Protein AF-A0AAN6EEQ8-F1 (afdb_monomer)

Secondary structure (DSSP, 8-state):
------SS---SS--TTEEEEEEEETT--HHHHHHHHHTTS-EEEEEEEE-SSSEEEEEEEESSHHHHHHHHHTTT-EETTEE-EEEESS----------------------PPP-

Mean predicted aligned error: 11.45 Å

Solvent-accessible surface area (backbone atoms only — not comparable to full-atom values): 7238 Å² total; per-residue (Å²): 133,88,82,85,77,75,88,65,85,75,69,96,58,78,48,57,21,34,32,34,36,35,57,36,49,71,87,60,47,71,67,55,55,48,56,63,49,43,76,45,33,64,68,70,47,75,47,79,45,82,69,56,98,59,27,24,28,32,43,40,28,32,73,40,51,66,23,23,52,49,42,46,75,43,32,81,36,66,62,94,87,37,64,31,42,42,39,59,68,52,82,65,80,89,75,74,79,81,76,80,84,77,75,86,70,79,78,77,89,79,86,82,85,80,90,132

pLDDT: mean 78.5, std 17.12, range [40.22, 93.94]

Radius of gyration: 19.85 Å; Cα contacts (8 Å, |Δi|>4): 174; chains: 1; bounding box: 71×42×27 Å

Structure (mmCIF, N/CA/C/O backbone):
data_AF-A0AAN6EEQ8-F1
#
_entry.id   AF-A0AAN6EEQ8-F1
#
loop_
_atom_site.group_PDB
_atom_site.id
_atom_site.type_symbol
_atom_site.label_atom_id
_atom_site.label_alt_id
_atom_site.label_comp_id
_atom_site.label_asym_id
_atom_site.label_entity_id
_atom_site.label_seq_id
_atom_site.pdbx_PDB_ins_code
_atom_site.Cartn_x
_atom_site.Cartn_y
_atom_site.Cartn_z
_atom_site.occupancy
_atom_site.B_iso_or_equiv
_atom_site.auth_seq_id
_atom_site.auth_comp_id
_atom_site.auth_asym_id
_atom_site.auth_atom_id
_atom_site.pdbx_PDB_model_num
ATOM 1 N N . MET A 1 1 ? 17.043 -19.005 -6.605 1.00 44.25 1 MET A N 1
ATOM 2 C CA . MET A 1 1 ? 15.880 -19.025 -5.696 1.00 44.25 1 MET A CA 1
ATOM 3 C C . MET A 1 1 ? 16.049 -17.831 -4.774 1.00 44.25 1 MET A C 1
ATOM 5 O O . MET A 1 1 ? 17.072 -17.767 -4.105 1.00 44.25 1 MET A O 1
ATOM 9 N N . VAL A 1 2 ? 15.163 -16.837 -4.841 1.00 49.47 2 VAL A N 1
ATOM 10 C CA . VAL A 1 2 ? 15.201 -15.686 -3.924 1.00 49.47 2 VAL A CA 1
ATOM 11 C C . VAL A 1 2 ? 14.589 -16.142 -2.602 1.00 49.47 2 VAL A C 1
ATOM 13 O O . VAL A 1 2 ? 13.410 -16.481 -2.550 1.00 49.47 2 VAL A O 1
ATOM 16 N N . THR A 1 3 ? 15.404 -16.230 -1.552 1.00 54.53 3 THR A N 1
ATOM 17 C CA . THR A 1 3 ? 14.926 -16.522 -0.197 1.00 54.53 3 THR A CA 1
ATOM 18 C C . THR A 1 3 ? 14.407 -15.228 0.406 1.00 54.53 3 THR A C 1
ATOM 20 O O . THR A 1 3 ? 15.186 -14.329 0.723 1.00 54.53 3 THR A O 1
ATOM 23 N N . ILE A 1 4 ? 13.093 -15.127 0.554 1.00 74.06 4 ILE A N 1
ATOM 24 C CA . ILE A 1 4 ? 12.449 -13.939 1.104 1.00 74.06 4 ILE A CA 1
ATOM 25 C C . ILE A 1 4 ? 12.542 -14.002 2.624 1.00 74.06 4 ILE A C 1
ATOM 27 O O . ILE A 1 4 ? 12.014 -14.926 3.240 1.00 74.06 4 ILE A O 1
ATOM 31 N N . ASN A 1 5 ? 13.238 -13.035 3.216 1.00 79.19 5 ASN A N 1
ATOM 32 C CA . ASN A 1 5 ? 13.430 -12.939 4.660 1.00 79.19 5 ASN A CA 1
ATOM 33 C C . ASN A 1 5 ? 12.844 -11.614 5.145 1.00 79.19 5 ASN A C 1
ATOM 35 O O . ASN A 1 5 ? 13.512 -10.581 5.094 1.00 79.19 5 ASN A O 1
ATOM 39 N N . TRP A 1 6 ? 11.594 -11.649 5.599 1.00 83.50 6 TRP A N 1
ATOM 40 C CA . TRP A 1 6 ? 10.964 -10.509 6.260 1.00 83.50 6 TRP A CA 1
ATOM 41 C C . TRP A 1 6 ? 11.573 -10.326 7.651 1.00 83.50 6 TRP A C 1
ATOM 43 O O . TRP A 1 6 ? 11.710 -11.295 8.399 1.00 83.50 6 TRP A O 1
ATOM 53 N N . LYS A 1 7 ? 11.964 -9.099 7.999 1.00 79.94 7 LYS A N 1
ATOM 54 C CA . LYS A 1 7 ? 12.450 -8.761 9.345 1.00 79.94 7 LYS A CA 1
ATOM 55 C C . LYS A 1 7 ? 11.293 -8.643 10.330 1.00 79.94 7 LYS A C 1
ATOM 57 O O . LYS A 1 7 ? 11.488 -8.842 11.527 1.00 79.94 7 LYS A O 1
ATOM 62 N N . THR A 1 8 ? 10.105 -8.316 9.835 1.00 79.06 8 THR A N 1
ATOM 63 C CA . THR A 1 8 ? 8.874 -8.251 10.612 1.00 79.06 8 THR A CA 1
ATOM 64 C C . THR A 1 8 ? 8.453 -9.640 11.058 1.00 79.06 8 THR A C 1
ATOM 66 O O . THR A 1 8 ? 8.444 -10.596 10.282 1.00 79.06 8 THR A O 1
ATOM 69 N N . GLN A 1 9 ? 8.041 -9.735 12.320 1.00 79.69 9 GLN A N 1
ATOM 70 C CA . GLN A 1 9 ? 7.456 -10.950 12.858 1.00 79.69 9 GLN A CA 1
ATOM 71 C C . GLN A 1 9 ? 6.123 -11.232 12.158 1.00 79.69 9 GLN A C 1
ATOM 73 O O . GLN A 1 9 ? 5.144 -10.502 12.339 1.00 79.69 9 GLN A O 1
ATOM 78 N N . LEU A 1 10 ? 6.099 -12.292 11.351 1.00 80.56 10 LEU A N 1
ATOM 79 C CA . LEU A 1 10 ? 4.880 -12.734 10.693 1.00 80.56 10 LEU A CA 1
ATOM 80 C C . LEU A 1 10 ? 3.899 -13.289 11.737 1.00 80.56 10 LEU A C 1
ATOM 82 O O . LEU A 1 10 ? 4.314 -13.988 12.667 1.00 80.56 10 LEU A O 1
ATOM 86 N N . PRO A 1 11 ? 2.601 -12.995 11.598 1.00 77.44 11 PRO A N 1
ATOM 87 C CA . PRO A 1 11 ? 1.583 -13.516 12.493 1.00 77.44 11 PRO A CA 1
ATOM 88 C C . PRO A 1 11 ? 1.433 -15.028 12.284 1.00 77.44 11 PRO A C 1
ATOM 90 O O . PRO A 1 11 ? 1.528 -15.526 11.164 1.00 77.44 11 PRO A O 1
ATOM 93 N N . ALA A 1 12 ? 1.178 -15.763 13.369 1.00 76.06 12 ALA A N 1
ATOM 94 C CA . ALA A 1 12 ? 0.906 -17.204 13.308 1.00 76.06 12 ALA A CA 1
ATOM 95 C C . ALA A 1 12 ? -0.478 -17.530 12.708 1.00 76.06 12 ALA A C 1
ATOM 97 O O . ALA A 1 12 ? -0.735 -18.669 12.325 1.00 76.06 12 ALA A O 1
ATOM 98 N N . HIS A 1 13 ? -1.364 -16.534 12.644 1.00 75.94 13 HIS A N 1
ATOM 99 C CA . HIS A 1 13 ? -2.731 -16.626 12.136 1.00 75.94 13 HIS A CA 1
ATOM 100 C C . HIS A 1 13 ? -2.906 -15.676 10.940 1.00 75.94 13 HIS A C 1
ATOM 102 O O . HIS A 1 13 ? -2.122 -14.733 10.792 1.00 75.94 13 HIS A O 1
ATOM 108 N N . PRO A 1 14 ? -3.909 -15.897 10.069 1.00 79.50 14 PRO A N 1
ATOM 109 C CA . PRO A 1 14 ? -4.218 -14.946 9.009 1.00 79.50 14 PRO A CA 1
ATOM 110 C C . PRO A 1 14 ? -4.621 -13.591 9.603 1.00 79.50 14 PRO A C 1
ATOM 112 O O . PRO A 1 14 ? -5.665 -13.458 10.236 1.00 79.50 14 PRO A O 1
ATOM 115 N N . ASP A 1 15 ? -3.804 -12.572 9.360 1.00 85.94 15 ASP A N 1
ATOM 116 C CA . ASP A 1 15 ? -4.110 -11.197 9.736 1.00 85.94 15 ASP A CA 1
ATOM 117 C C . ASP A 1 15 ? -4.268 -10.350 8.464 1.00 85.94 15 ASP A C 1
ATOM 119 O O . ASP A 1 15 ? -3.304 -10.211 7.703 1.00 85.94 15 ASP A O 1
ATOM 123 N N . PRO A 1 16 ? -5.431 -9.707 8.250 1.00 86.31 16 PRO A N 1
ATOM 124 C CA . PRO A 1 16 ? -5.661 -8.840 7.091 1.00 86.31 16 PRO A CA 1
ATOM 125 C C . PRO A 1 16 ? -4.813 -7.563 7.128 1.00 86.31 16 PRO A C 1
ATOM 127 O O . PRO A 1 16 ? -4.700 -6.871 6.125 1.00 86.31 16 PRO A O 1
ATOM 130 N N . ARG A 1 17 ? -4.191 -7.256 8.274 1.00 90.69 17 ARG A N 1
ATOM 131 C CA . ARG A 1 17 ? -3.233 -6.154 8.438 1.00 90.69 17 ARG A CA 1
ATOM 132 C C . ARG A 1 17 ? -1.964 -6.334 7.607 1.00 90.69 17 ARG A C 1
ATOM 134 O O . ARG A 1 17 ? -1.289 -5.345 7.346 1.00 90.69 17 ARG A O 1
ATOM 141 N N . TYR A 1 18 ? -1.632 -7.571 7.232 1.00 91.62 18 TYR A N 1
ATOM 142 C CA . TYR A 1 18 ? -0.408 -7.909 6.516 1.00 91.62 18 TYR A CA 1
ATOM 143 C C . TYR A 1 18 ? -0.725 -8.156 5.048 1.00 91.62 18 TYR A C 1
ATOM 145 O O . TYR A 1 18 ? -1.364 -9.149 4.687 1.00 91.62 18 TYR A O 1
ATOM 153 N N . ILE A 1 19 ? -0.224 -7.267 4.201 1.00 91.50 19 ILE A N 1
ATOM 154 C CA . ILE A 1 19 ? -0.396 -7.350 2.757 1.00 91.50 19 ILE A CA 1
ATOM 155 C C . ILE A 1 19 ? 0.968 -7.444 2.083 1.00 91.50 19 ILE A C 1
ATOM 157 O O . ILE A 1 19 ? 1.960 -6.876 2.539 1.00 91.50 19 ILE A O 1
ATOM 161 N N . VAL A 1 20 ? 1.013 -8.161 0.974 1.00 91.38 20 VAL A N 1
ATOM 162 C CA . VAL A 1 20 ? 2.165 -8.242 0.092 1.00 91.38 20 VAL A CA 1
ATOM 163 C C . VAL A 1 20 ? 1.808 -7.521 -1.192 1.00 91.38 20 VAL A C 1
ATOM 165 O O . VAL A 1 20 ? 0.773 -7.778 -1.798 1.00 91.38 20 VAL A O 1
ATOM 168 N N . VAL A 1 21 ? 2.685 -6.622 -1.599 1.00 91.50 21 VAL A N 1
ATOM 169 C CA . VAL A 1 21 ? 2.567 -5.861 -2.831 1.00 91.50 21 VAL A CA 1
ATOM 170 C C . VAL A 1 21 ? 3.677 -6.324 -3.755 1.00 91.50 21 VAL A C 1
ATOM 172 O O . VAL A 1 21 ? 4.854 -6.225 -3.412 1.00 91.50 21 VAL A O 1
ATOM 175 N N . GLU A 1 22 ? 3.313 -6.852 -4.908 1.00 90.94 22 GLU A N 1
ATOM 176 C CA . GLU A 1 22 ? 4.235 -7.320 -5.938 1.00 90.94 22 GLU A CA 1
ATOM 177 C C . GLU A 1 22 ? 4.176 -6.403 -7.163 1.00 90.94 2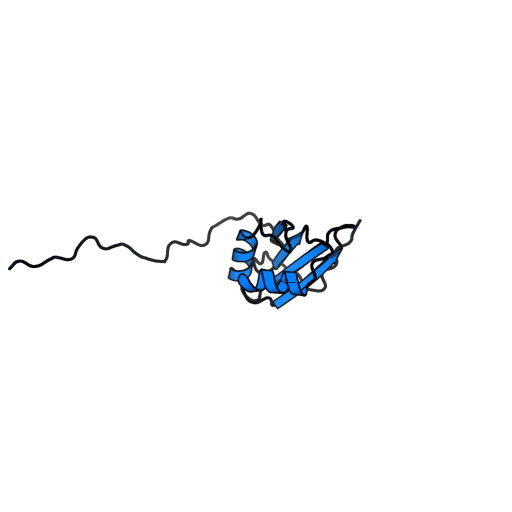2 GLU A C 1
ATOM 179 O O . GLU A 1 22 ? 3.316 -5.522 -7.269 1.00 90.94 22 GLU A O 1
ATOM 184 N N . HIS A 1 23 ? 5.118 -6.601 -8.090 1.00 91.69 23 HIS A N 1
ATOM 185 C CA . HIS A 1 23 ? 5.199 -5.833 -9.342 1.00 91.69 23 HIS A CA 1
ATOM 186 C C . HIS A 1 23 ? 5.517 -4.334 -9.147 1.00 91.69 23 HIS A C 1
ATOM 188 O O . HIS A 1 23 ? 5.206 -3.494 -9.989 1.00 91.69 23 HIS A O 1
ATOM 194 N N . ILE A 1 24 ? 6.192 -3.963 -8.055 1.00 91.38 24 ILE A N 1
ATOM 195 C CA . ILE A 1 24 ? 6.589 -2.569 -7.810 1.00 91.38 24 ILE A CA 1
ATOM 196 C C . ILE A 1 24 ? 7.801 -2.231 -8.679 1.00 91.38 24 ILE A C 1
ATOM 198 O O . ILE A 1 24 ? 8.849 -2.845 -8.538 1.00 91.38 24 ILE A O 1
ATOM 202 N N . HIS A 1 25 ? 7.714 -1.237 -9.558 1.00 91.75 25 HIS A N 1
ATOM 203 C CA . HIS A 1 25 ? 8.846 -0.856 -10.412 1.00 91.75 25 HIS A CA 1
ATOM 204 C C . HIS A 1 25 ? 10.076 -0.399 -9.604 1.00 91.75 25 HIS A C 1
ATOM 206 O O . HIS A 1 25 ? 9.936 0.261 -8.575 1.00 91.75 25 HIS A O 1
ATOM 212 N N . ASN A 1 26 ? 11.294 -0.660 -10.095 1.00 89.62 26 ASN A N 1
ATOM 213 C CA . ASN A 1 26 ? 12.544 -0.277 -9.417 1.00 89.62 26 ASN A CA 1
ATOM 214 C C . ASN A 1 26 ? 12.697 1.234 -9.140 1.00 89.62 26 ASN A C 1
ATOM 216 O O . ASN A 1 26 ? 13.497 1.635 -8.300 1.00 89.62 26 ASN A O 1
ATOM 220 N N . SER A 1 27 ? 11.938 2.066 -9.857 1.00 89.62 27 SER A N 1
ATOM 221 C CA . SER A 1 27 ? 11.932 3.527 -9.718 1.00 89.62 27 SER A CA 1
ATOM 222 C C . SER A 1 27 ? 10.975 4.024 -8.627 1.00 89.62 27 SER A C 1
ATOM 224 O O . SER A 1 27 ? 10.938 5.225 -8.329 1.00 89.62 27 SER A O 1
ATOM 226 N N . ALA A 1 28 ? 10.152 3.134 -8.069 1.00 90.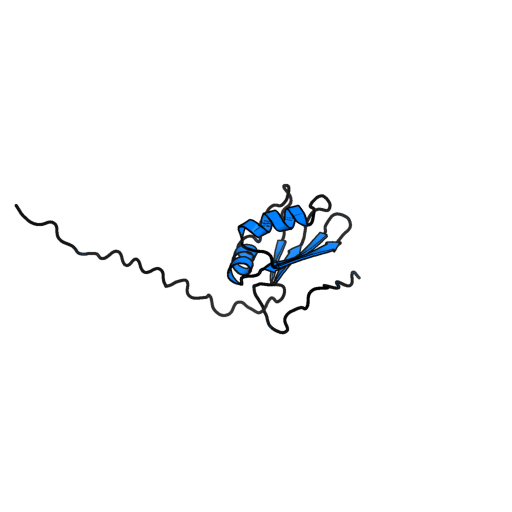00 28 ALA A N 1
ATOM 227 C CA . ALA A 1 28 ? 9.331 3.417 -6.904 1.00 90.00 28 ALA A CA 1
ATOM 228 C C . ALA A 1 28 ? 10.140 3.127 -5.635 1.00 90.00 28 ALA A C 1
ATOM 230 O O . ALA A 1 28 ? 10.679 2.036 -5.449 1.00 90.00 28 ALA A O 1
ATOM 231 N N . SER A 1 29 ? 10.219 4.133 -4.771 1.00 90.38 29 SER A N 1
ATOM 232 C CA . SER A 1 29 ? 10.870 4.030 -3.468 1.00 90.38 29 SER A CA 1
ATOM 233 C C . SER A 1 29 ? 9.872 3.572 -2.412 1.00 90.38 29 SER A C 1
ATOM 235 O O . SER A 1 29 ? 8.670 3.787 -2.550 1.00 90.38 29 SER A O 1
ATOM 237 N N . GLU A 1 30 ? 10.378 3.056 -1.297 1.00 90.75 30 GLU A N 1
ATOM 238 C CA . GLU A 1 30 ? 9.559 2.676 -0.138 1.00 90.75 30 GLU A CA 1
ATOM 239 C C . GLU A 1 30 ? 8.646 3.809 0.338 1.00 90.75 30 GLU A C 1
ATOM 241 O O . GLU A 1 30 ? 7.492 3.577 0.681 1.00 90.75 30 GLU A O 1
ATOM 246 N N . GLN A 1 31 ? 9.132 5.050 0.289 1.00 91.00 31 GLN A N 1
ATOM 247 C CA . GLN A 1 31 ? 8.354 6.223 0.671 1.00 91.00 31 GLN A CA 1
ATOM 248 C C . GLN A 1 31 ? 7.136 6.456 -0.233 1.00 91.00 31 GLN A C 1
ATOM 250 O O . GLN A 1 31 ? 6.080 6.812 0.273 1.00 91.00 31 GLN A O 1
ATOM 255 N N . GLU A 1 32 ? 7.262 6.200 -1.537 1.00 91.31 32 GLU A N 1
ATOM 256 C CA . GLU A 1 32 ? 6.158 6.333 -2.499 1.00 91.31 32 GLU A CA 1
ATOM 257 C C . GLU A 1 32 ? 5.110 5.247 -2.265 1.00 91.31 32 GLU A C 1
ATOM 259 O O . GLU A 1 32 ? 3.914 5.516 -2.253 1.00 91.31 32 GLU A O 1
ATOM 264 N N . VAL A 1 33 ? 5.571 4.013 -2.033 1.00 91.31 33 VAL A N 1
ATOM 265 C CA . VAL A 1 33 ? 4.698 2.886 -1.685 1.00 91.31 33 VAL A CA 1
ATOM 266 C C . VAL A 1 33 ? 3.960 3.196 -0.383 1.00 91.31 33 VAL A C 1
ATOM 268 O O . VAL A 1 33 ? 2.745 3.047 -0.303 1.00 91.31 33 VAL A O 1
ATOM 271 N N . ARG A 1 34 ? 4.670 3.701 0.627 1.00 92.50 34 ARG A N 1
ATOM 272 C CA . ARG A 1 34 ? 4.085 4.102 1.905 1.00 92.50 34 ARG A CA 1
ATOM 273 C C . ARG A 1 34 ? 3.054 5.218 1.745 1.00 92.50 34 ARG A C 1
ATOM 275 O O . ARG A 1 34 ? 1.988 5.113 2.334 1.00 92.50 34 ARG A O 1
ATOM 282 N N . ASP A 1 35 ? 3.352 6.272 0.991 1.00 91.62 35 ASP A N 1
ATOM 283 C CA . ASP A 1 35 ? 2.410 7.375 0.763 1.00 91.62 35 ASP A CA 1
ATOM 284 C C . ASP A 1 35 ? 1.136 6.870 0.071 1.00 91.62 35 ASP A C 1
ATOM 286 O O . ASP A 1 35 ? 0.028 7.102 0.554 1.00 91.62 35 ASP A O 1
ATOM 290 N N . PHE A 1 36 ? 1.303 6.036 -0.960 1.00 91.19 36 PHE A N 1
ATOM 291 C CA . PHE A 1 36 ? 0.198 5.398 -1.669 1.00 91.19 36 PHE A CA 1
ATOM 292 C C . PHE A 1 36 ? -0.699 4.557 -0.744 1.00 91.19 36 PHE A C 1
ATOM 294 O O . PHE A 1 36 ? -1.924 4.666 -0.766 1.00 91.19 36 PHE A O 1
ATOM 301 N N . PHE A 1 37 ? -0.110 3.722 0.110 1.00 91.00 37 PHE A N 1
ATOM 302 C CA . PHE A 1 37 ? -0.893 2.909 1.040 1.00 91.00 37 PHE A CA 1
ATOM 303 C C . PHE A 1 37 ? -1.392 3.695 2.257 1.00 91.00 37 PHE A C 1
ATOM 305 O O . PHE A 1 37 ? -2.365 3.279 2.884 1.00 91.00 37 PHE A O 1
ATOM 312 N N . SER A 1 38 ? -0.819 4.866 2.554 1.00 90.81 38 SER A N 1
ATOM 313 C CA . SER A 1 38 ? -1.294 5.737 3.632 1.00 90.81 38 SER A CA 1
ATOM 314 C C . SER A 1 38 ? -2.706 6.267 3.371 1.00 90.81 38 SER A C 1
ATOM 316 O O . SER A 1 38 ? -3.401 6.615 4.325 1.00 90.81 38 SER A O 1
ATOM 318 N N . PHE A 1 39 ? -3.152 6.290 2.109 1.00 88.81 39 PHE A N 1
ATOM 319 C CA . PHE A 1 39 ? -4.539 6.597 1.748 1.00 88.81 39 PHE A CA 1
ATOM 320 C C . PHE A 1 39 ? -5.532 5.531 2.235 1.00 88.81 39 PHE A C 1
ATOM 322 O O . PHE A 1 39 ? -6.693 5.851 2.475 1.00 88.81 39 PHE A O 1
ATOM 329 N N . CYS A 1 40 ? -5.087 4.281 2.405 1.00 88.69 40 CYS A N 1
ATOM 330 C CA . CYS A 1 40 ? -5.907 3.203 2.968 1.00 88.69 40 CYS A CA 1
ATOM 331 C C . CYS A 1 40 ? -5.965 3.272 4.499 1.00 88.69 40 CYS A C 1
ATOM 333 O O . CYS A 1 40 ? -6.951 2.855 5.102 1.00 88.69 40 CYS A O 1
ATOM 335 N N . GLY A 1 41 ? -4.904 3.781 5.130 1.00 90.31 41 GLY A N 1
ATOM 336 C CA . GLY A 1 41 ? -4.813 3.979 6.572 1.00 90.31 41 GLY A CA 1
ATOM 337 C C . GLY A 1 41 ? -3.371 4.027 7.074 1.00 90.31 41 GLY A C 1
ATOM 338 O O . GLY A 1 41 ? -2.420 4.003 6.297 1.00 90.31 41 GLY A O 1
ATOM 339 N N . SER A 1 42 ? -3.198 4.088 8.395 1.00 93.31 42 SER A N 1
ATOM 340 C CA . SER A 1 42 ? -1.872 4.180 9.012 1.00 93.31 42 SER A CA 1
ATOM 341 C C . SER A 1 42 ? -1.059 2.895 8.846 1.00 93.31 42 SER A C 1
ATOM 343 O O . SER A 1 42 ? -1.513 1.797 9.185 1.00 93.31 42 SER A O 1
ATOM 345 N N . ILE A 1 43 ? 0.170 3.047 8.354 1.00 93.94 43 ILE A N 1
ATOM 346 C CA . ILE A 1 43 ? 1.119 1.953 8.138 1.00 93.94 43 ILE A CA 1
ATOM 347 C C . ILE A 1 43 ? 2.010 1.820 9.372 1.00 93.94 43 ILE A C 1
ATOM 349 O O . ILE A 1 43 ? 2.693 2.767 9.757 1.00 93.94 43 ILE A O 1
ATOM 353 N N . GLN A 1 44 ? 2.032 0.625 9.956 1.00 92.88 44 GLN A N 1
ATOM 354 C CA . GLN A 1 44 ? 2.897 0.270 11.076 1.00 92.88 44 GLN A CA 1
ATOM 355 C C . GLN A 1 44 ? 4.335 0.033 10.611 1.00 92.88 44 GLN A C 1
ATOM 357 O O . GLN A 1 44 ? 5.288 0.487 11.242 1.00 92.88 44 GLN A O 1
ATOM 362 N N . SER A 1 45 ? 4.510 -0.727 9.530 1.00 91.00 45 SER A N 1
ATOM 363 C CA . SER A 1 45 ? 5.824 -1.072 8.987 1.00 91.00 45 SER A CA 1
ATOM 364 C C . SER A 1 45 ? 5.722 -1.431 7.514 1.00 91.00 45 SER A C 1
ATOM 366 O O . SER A 1 45 ? 4.715 -1.968 7.056 1.00 91.00 45 SER A O 1
ATOM 368 N N . ILE A 1 46 ? 6.777 -1.122 6.772 1.00 92.38 46 ILE A N 1
ATOM 369 C CA . ILE A 1 46 ? 6.924 -1.479 5.368 1.00 92.38 46 ILE A CA 1
ATOM 370 C C . ILE A 1 46 ? 8.310 -2.084 5.174 1.00 92.38 46 ILE A C 1
ATOM 372 O O . ILE A 1 46 ? 9.288 -1.600 5.738 1.00 92.38 46 ILE A O 1
ATOM 376 N N . GLU A 1 47 ? 8.382 -3.160 4.402 1.00 91.62 47 GLU A N 1
ATOM 377 C CA . GLU A 1 47 ? 9.636 -3.810 4.050 1.00 91.62 47 GLU A CA 1
ATOM 378 C C . GLU A 1 47 ? 9.684 -4.097 2.559 1.00 91.62 47 GLU A C 1
ATOM 380 O O . GLU A 1 47 ? 8.995 -4.992 2.069 1.00 91.62 47 GLU A O 1
ATOM 385 N N . MET A 1 48 ? 10.536 -3.373 1.834 1.00 91.06 48 MET A N 1
ATOM 386 C CA . MET A 1 48 ? 10.810 -3.668 0.430 1.00 91.06 48 MET A CA 1
ATOM 387 C C . MET A 1 48 ? 11.923 -4.706 0.264 1.00 91.06 48 MET A C 1
ATOM 389 O O . MET A 1 48 ? 12.965 -4.667 0.920 1.00 91.06 48 MET A O 1
ATOM 393 N N . GLN A 1 49 ? 11.708 -5.627 -0.667 1.00 89.81 49 GLN A N 1
ATOM 394 C CA . GLN A 1 49 ? 12.668 -6.630 -1.109 1.00 89.81 49 GLN A CA 1
ATOM 395 C C . GLN A 1 49 ? 12.710 -6.634 -2.646 1.00 89.81 49 GLN A C 1
ATOM 397 O O . GLN A 1 49 ? 11.672 -6.469 -3.292 1.00 89.81 49 GLN A O 1
ATOM 402 N N . PRO A 1 50 ? 13.880 -6.851 -3.263 1.00 88.75 50 PRO A N 1
ATOM 403 C CA . PRO A 1 50 ? 13.959 -7.046 -4.703 1.00 88.75 50 PRO A CA 1
ATOM 404 C C . PRO A 1 50 ? 13.248 -8.345 -5.097 1.00 88.75 50 PRO A C 1
ATOM 406 O O . PRO A 1 50 ? 13.479 -9.393 -4.490 1.00 88.75 50 PRO A O 1
ATOM 409 N N . GLN A 1 51 ? 12.377 -8.268 -6.102 1.00 86.88 51 GLN A N 1
ATOM 410 C CA . GLN A 1 51 ? 11.674 -9.432 -6.642 1.00 86.88 51 GLN A CA 1
ATOM 411 C C . GLN A 1 51 ? 12.418 -9.963 -7.874 1.00 86.88 51 GLN A C 1
ATOM 413 O O . GLN A 1 51 ? 12.793 -11.132 -7.915 1.00 86.88 51 GLN A O 1
ATOM 418 N N . ASP A 1 52 ? 12.701 -9.068 -8.824 1.00 86.19 52 ASP A N 1
ATOM 419 C CA . ASP A 1 52 ? 13.316 -9.329 -10.125 1.00 86.19 52 ASP A CA 1
ATOM 420 C C . ASP A 1 52 ? 14.302 -8.200 -10.498 1.00 86.19 52 ASP A C 1
ATOM 422 O O . ASP A 1 52 ? 14.631 -7.339 -9.684 1.00 86.19 52 ASP A O 1
ATOM 426 N N . LYS A 1 53 ? 14.803 -8.181 -11.743 1.00 84.81 53 LYS A N 1
ATOM 427 C CA . LYS A 1 53 ? 15.727 -7.129 -12.222 1.00 84.81 53 LYS A CA 1
ATOM 428 C C . LYS A 1 53 ? 15.076 -5.746 -12.331 1.00 84.81 53 LYS A C 1
ATOM 430 O O . LYS A 1 53 ? 15.759 -4.736 -12.184 1.00 84.81 53 LYS A O 1
ATOM 435 N N . GLU A 1 54 ? 13.782 -5.715 -12.627 1.00 89.19 54 GLU A N 1
ATOM 436 C CA . GLU A 1 54 ? 13.022 -4.489 -12.908 1.00 89.19 54 GLU A CA 1
ATOM 437 C C . GLU A 1 54 ? 11.954 -4.209 -11.844 1.00 89.19 54 GLU A C 1
ATOM 439 O O . GLU A 1 54 ? 11.494 -3.072 -11.715 1.00 89.19 54 GLU A O 1
ATOM 444 N N . TYR A 1 55 ? 11.607 -5.225 -11.048 1.00 91.44 55 TYR A N 1
ATOM 445 C CA . TYR A 1 55 ? 10.518 -5.173 -10.083 1.00 91.44 55 TYR A CA 1
ATOM 446 C C . TYR A 1 55 ? 10.964 -5.551 -8.671 1.00 91.44 55 TYR A C 1
ATOM 448 O O . TYR A 1 55 ? 11.857 -6.366 -8.447 1.00 91.44 55 TYR A O 1
ATOM 456 N N . ASN A 1 56 ? 10.273 -4.967 -7.709 1.00 92.00 56 ASN A N 1
ATOM 457 C CA . ASN A 1 56 ? 10.404 -5.151 -6.282 1.00 92.00 56 ASN A CA 1
ATOM 458 C C . ASN A 1 56 ? 9.072 -5.657 -5.723 1.00 92.00 56 ASN A C 1
ATOM 460 O O . ASN A 1 56 ? 8.008 -5.493 -6.324 1.00 92.00 56 ASN A O 1
ATOM 464 N N . ARG A 1 57 ? 9.145 -6.223 -4.526 1.00 92.19 57 ARG A N 1
ATOM 465 C CA . ARG A 1 57 ? 7.995 -6.570 -3.699 1.00 92.19 57 ARG A CA 1
ATOM 466 C C . ARG A 1 57 ? 8.095 -5.852 -2.363 1.00 92.19 57 ARG A C 1
ATOM 468 O O . ARG A 1 57 ? 9.195 -5.575 -1.891 1.00 92.19 57 ARG A O 1
ATOM 475 N N . ALA A 1 58 ? 6.967 -5.586 -1.731 1.00 92.62 58 ALA A N 1
ATOM 476 C CA . ALA A 1 58 ? 6.906 -4.980 -0.413 1.00 92.62 58 ALA A CA 1
ATOM 477 C C . ALA A 1 58 ? 5.962 -5.766 0.495 1.00 92.62 58 ALA A C 1
ATOM 479 O O . ALA A 1 58 ? 4.873 -6.145 0.075 1.00 92.62 58 ALA A O 1
ATOM 480 N N . LEU A 1 59 ? 6.363 -5.989 1.742 1.00 92.69 59 LEU A N 1
ATOM 481 C CA . LEU A 1 59 ? 5.454 -6.366 2.817 1.00 92.69 59 LEU A CA 1
ATOM 482 C C . LEU A 1 59 ? 4.999 -5.076 3.497 1.00 92.69 59 LEU A C 1
ATOM 484 O O . LEU A 1 59 ? 5.829 -4.341 4.026 1.00 92.69 59 LEU A O 1
ATOM 488 N N . VAL A 1 60 ? 3.701 -4.794 3.471 1.00 92.75 60 VAL A N 1
ATOM 489 C CA . VAL A 1 60 ? 3.114 -3.639 4.158 1.00 92.75 60 VAL A CA 1
ATOM 490 C C . VAL A 1 60 ? 2.261 -4.155 5.306 1.00 92.75 60 VAL A C 1
ATOM 492 O O . VAL A 1 60 ? 1.408 -5.026 5.131 1.00 92.75 60 VAL A O 1
ATOM 495 N N . VAL A 1 61 ? 2.511 -3.615 6.493 1.00 92.62 61 VAL A N 1
ATOM 496 C CA . VAL A 1 61 ? 1.790 -3.940 7.719 1.00 92.62 61 VAL A CA 1
ATOM 497 C C . VAL A 1 61 ? 1.067 -2.696 8.188 1.00 92.62 61 VAL A C 1
ATOM 499 O O . VAL A 1 61 ? 1.695 -1.679 8.486 1.00 92.62 61 VAL A O 1
ATOM 502 N N . PHE A 1 62 ? -0.254 -2.771 8.259 1.00 93.62 62 PHE A N 1
ATOM 503 C CA . PHE A 1 62 ? -1.089 -1.682 8.747 1.00 93.62 62 PHE A CA 1
ATOM 504 C C . PHE A 1 62 ? -1.276 -1.741 10.260 1.00 93.62 62 PHE A C 1
ATOM 506 O O . PHE A 1 62 ? -1.262 -2.810 10.872 1.00 93.62 62 PHE A O 1
ATOM 513 N N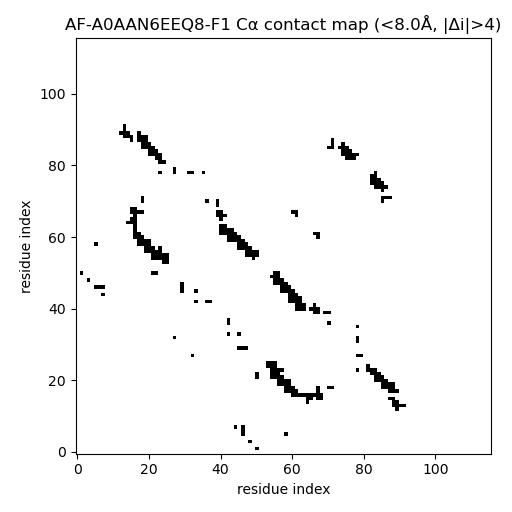 . GLU A 1 63 ? -1.509 -0.579 10.869 1.00 92.81 63 GLU A N 1
ATOM 514 C CA . GLU A 1 63 ? -1.922 -0.514 12.273 1.00 92.81 63 GLU A CA 1
ATOM 515 C C . GLU A 1 63 ? -3.333 -1.086 12.468 1.00 92.81 63 GLU A C 1
ATOM 517 O O . GLU A 1 63 ? -3.607 -1.727 13.482 1.00 92.81 63 GLU A O 1
ATOM 522 N N . GLN A 1 64 ? -4.207 -0.896 11.475 1.00 92.00 64 GLN A N 1
ATOM 523 C CA . GLN A 1 64 ? -5.616 -1.288 11.510 1.00 92.00 64 GLN A CA 1
ATOM 524 C C . GLN A 1 64 ? -5.930 -2.365 10.468 1.00 92.00 64 GLN A C 1
ATOM 526 O O . GLN A 1 64 ? -5.424 -2.333 9.346 1.00 92.00 64 GLN A O 1
ATOM 531 N N . GLU A 1 65 ? -6.802 -3.308 10.824 1.00 88.75 65 GLU A N 1
ATOM 532 C CA . GLU A 1 65 ? -7.256 -4.369 9.916 1.00 88.75 65 GLU A CA 1
ATOM 533 C C . GLU A 1 65 ? -8.054 -3.837 8.721 1.00 88.75 65 GLU A C 1
ATOM 535 O O . GLU A 1 65 ? -7.911 -4.352 7.612 1.00 88.75 65 GLU A O 1
ATOM 540 N N . ASP A 1 66 ? -8.842 -2.780 8.921 1.00 89.31 66 ASP A N 1
ATOM 541 C CA . ASP A 1 66 ? -9.662 -2.165 7.875 1.00 89.31 66 ASP A CA 1
ATOM 542 C C . ASP A 1 66 ? -8.814 -1.547 6.760 1.00 89.31 66 ASP A C 1
ATOM 544 O O . ASP A 1 66 ? -9.175 -1.627 5.583 1.00 89.31 66 ASP A O 1
ATOM 548 N N . ALA A 1 67 ? -7.647 -1.000 7.110 1.00 91.38 67 ALA A N 1
ATOM 549 C CA . ALA A 1 67 ? -6.712 -0.440 6.142 1.00 91.38 67 ALA A CA 1
ATOM 550 C C . ALA A 1 67 ? -6.145 -1.528 5.218 1.00 91.38 67 ALA A C 1
ATOM 552 O O . ALA A 1 67 ? -6.093 -1.340 4.005 1.00 91.38 67 ALA A O 1
ATOM 553 N N . GLY A 1 68 ? -5.808 -2.698 5.770 1.00 90.56 68 GLY A N 1
ATOM 554 C CA . GLY A 1 68 ? -5.351 -3.842 4.985 1.00 90.56 68 GLY A CA 1
ATOM 555 C C . GLY A 1 68 ? -6.434 -4.397 4.058 1.00 90.56 68 GLY A C 1
ATOM 556 O O . GLY A 1 68 ? -6.179 -4.601 2.873 1.00 90.56 68 GLY A O 1
ATOM 557 N N . LYS A 1 69 ? -7.675 -4.539 4.547 1.00 87.94 69 LYS A N 1
ATOM 558 C CA . LYS A 1 69 ? -8.829 -4.933 3.711 1.00 87.94 69 LYS A CA 1
ATOM 559 C C . LYS A 1 69 ? -9.051 -3.943 2.564 1.00 87.94 69 LYS A C 1
ATOM 561 O O . LYS A 1 69 ? -9.223 -4.358 1.424 1.00 87.94 69 LYS A O 1
ATOM 566 N N . THR A 1 70 ? -8.997 -2.643 2.855 1.00 89.25 70 THR A N 1
ATOM 567 C CA . THR A 1 70 ? -9.137 -1.582 1.846 1.00 89.25 70 THR A CA 1
ATOM 568 C C . THR A 1 70 ? -8.005 -1.634 0.823 1.00 89.25 70 THR A C 1
ATOM 570 O O . THR A 1 70 ? -8.256 -1.538 -0.373 1.00 89.25 70 THR A O 1
ATOM 573 N N . ALA A 1 71 ? -6.769 -1.863 1.266 1.00 90.69 71 ALA A N 1
ATOM 574 C CA . ALA A 1 71 ? -5.622 -1.999 0.378 1.00 90.69 71 ALA A CA 1
ATOM 575 C C . ALA A 1 71 ? -5.723 -3.232 -0.538 1.00 90.69 71 ALA A C 1
ATOM 577 O O . ALA A 1 71 ? -5.342 -3.146 -1.701 1.00 90.69 71 ALA A O 1
ATOM 578 N N . LEU A 1 72 ? -6.294 -4.349 -0.066 1.00 88.50 72 LEU A N 1
ATOM 579 C CA . LEU A 1 72 ? -6.614 -5.502 -0.922 1.00 88.50 72 LEU A CA 1
ATOM 580 C C . LEU A 1 72 ? -7.637 -5.154 -2.012 1.00 88.50 72 LEU A C 1
ATOM 582 O O . LEU A 1 72 ? -7.531 -5.657 -3.128 1.00 88.50 72 LEU A O 1
ATOM 586 N N . LEU A 1 73 ? -8.619 -4.295 -1.710 1.00 86.94 73 LEU A N 1
ATOM 587 C CA . LEU A 1 73 ? -9.586 -3.817 -2.708 1.00 86.94 73 LEU A CA 1
ATOM 588 C C . LEU A 1 73 ? -8.923 -2.943 -3.784 1.00 86.94 73 LEU A C 1
ATOM 590 O O . LEU A 1 73 ? -9.470 -2.806 -4.875 1.00 86.94 73 LEU A O 1
ATOM 594 N N . LEU A 1 74 ? -7.738 -2.391 -3.507 1.00 82.44 74 LEU A N 1
ATOM 595 C CA . LEU A 1 74 ? -6.905 -1.666 -4.468 1.00 82.44 74 LEU A CA 1
ATOM 596 C C . LEU A 1 74 ? -5.971 -2.594 -5.268 1.00 82.44 74 LEU A C 1
ATOM 598 O O . LEU A 1 74 ? -4.912 -2.154 -5.707 1.00 82.44 74 LEU A O 1
ATOM 602 N N . GLY A 1 75 ? -6.344 -3.863 -5.470 1.00 69.62 75 GLY A N 1
ATOM 603 C CA . GLY A 1 75 ? -5.539 -4.872 -6.172 1.00 69.62 75 GLY A CA 1
ATOM 604 C C . GLY A 1 75 ? -5.008 -4.462 -7.554 1.00 69.62 75 GLY A C 1
ATOM 605 O O . GLY A 1 75 ? -3.968 -4.977 -7.948 1.00 69.62 75 GLY A O 1
ATOM 606 N N . ASP A 1 76 ? -5.656 -3.504 -8.230 1.00 71.12 76 ASP A N 1
ATOM 607 C CA . ASP A 1 76 ? -5.264 -2.925 -9.530 1.00 71.12 76 ASP A CA 1
ATOM 608 C C . ASP A 1 76 ? -4.782 -1.461 -9.416 1.00 71.12 76 ASP A C 1
ATOM 610 O O . ASP A 1 76 ? -5.001 -0.611 -10.289 1.00 71.12 76 ASP A O 1
ATOM 614 N N . ALA A 1 77 ? -4.159 -1.124 -8.291 1.00 83.94 77 ALA A N 1
ATOM 615 C CA . ALA A 1 77 ? -3.555 0.177 -8.062 1.00 83.94 77 ALA A CA 1
ATOM 616 C C . ALA A 1 77 ? -2.380 0.462 -9.011 1.00 83.94 77 ALA A C 1
ATOM 618 O O . ALA A 1 77 ? -1.668 -0.438 -9.455 1.00 83.94 77 ALA A O 1
ATOM 619 N N . HIS A 1 78 ? -2.127 1.750 -9.266 1.00 84.56 78 HIS A N 1
ATOM 620 C CA . HIS A 1 78 ? -0.994 2.200 -10.073 1.00 84.56 78 HIS A CA 1
ATOM 621 C C . HIS A 1 78 ? -0.043 3.066 -9.249 1.00 84.56 78 HIS A C 1
ATOM 623 O O . HIS A 1 78 ? -0.405 4.166 -8.831 1.00 84.56 78 HIS A O 1
ATOM 629 N N . ILE A 1 79 ? 1.204 2.617 -9.092 1.00 86.88 79 ILE A N 1
ATOM 630 C CA . ILE A 1 79 ? 2.288 3.427 -8.525 1.00 86.88 79 ILE A CA 1
ATOM 631 C C . ILE A 1 79 ? 3.167 3.905 -9.680 1.00 86.88 79 ILE A C 1
ATOM 633 O O . ILE A 1 79 ? 3.722 3.098 -10.422 1.00 86.88 79 ILE A O 1
ATOM 637 N N . LYS A 1 80 ? 3.285 5.228 -9.858 1.00 80.38 80 LYS A N 1
ATOM 638 C CA . LYS A 1 80 ? 4.057 5.851 -10.953 1.00 80.38 80 LYS A CA 1
ATOM 639 C C . LYS A 1 80 ? 3.750 5.261 -12.339 1.00 80.38 80 LYS A C 1
ATOM 641 O O . LYS A 1 80 ? 4.659 5.012 -13.127 1.00 80.38 80 LYS A O 1
ATOM 646 N N . ASN A 1 81 ? 2.464 5.060 -12.638 1.00 83.88 81 ASN A N 1
ATOM 647 C CA . ASN A 1 81 ? 1.990 4.532 -13.924 1.00 83.88 81 ASN A CA 1
ATOM 648 C C . ASN A 1 81 ? 2.339 3.047 -14.180 1.00 83.88 81 ASN A C 1
ATOM 650 O O . ASN A 1 81 ? 2.283 2.594 -15.323 1.00 83.88 81 ASN A O 1
ATOM 654 N N . VAL A 1 82 ? 2.686 2.293 -13.131 1.00 88.12 82 VAL A N 1
ATOM 655 C CA . VAL A 1 82 ? 2.898 0.839 -13.173 1.00 88.12 82 VAL A CA 1
ATOM 656 C C . VAL A 1 82 ? 1.861 0.161 -12.290 1.00 88.12 82 VAL A C 1
ATOM 658 O O . VAL A 1 82 ? 1.661 0.578 -11.149 1.00 88.12 82 VAL A O 1
ATOM 661 N N . SER A 1 83 ? 1.193 -0.856 -12.829 1.00 89.56 83 SER A N 1
ATOM 662 C CA . SER A 1 83 ? 0.206 -1.646 -12.094 1.00 89.56 83 SER A CA 1
ATOM 663 C C . SER A 1 83 ? 0.918 -2.506 -11.059 1.00 89.56 83 SER A C 1
ATOM 665 O O . SER A 1 83 ? 1.839 -3.251 -11.393 1.00 89.56 83 SER A O 1
ATOM 667 N N . ILE A 1 84 ? 0.503 -2.373 -9.807 1.00 92.06 84 ILE A N 1
ATOM 668 C CA . ILE A 1 84 ? 0.974 -3.218 -8.714 1.00 92.06 84 ILE A CA 1
ATOM 669 C C . ILE A 1 84 ? -0.048 -4.313 -8.445 1.00 92.06 84 ILE A C 1
ATOM 671 O O . ILE A 1 84 ? -1.221 -4.155 -8.763 1.00 92.06 84 ILE A O 1
ATOM 675 N N . VAL A 1 85 ? 0.399 -5.407 -7.836 1.00 91.00 85 VAL A N 1
ATOM 676 C CA . VAL A 1 85 ? -0.476 -6.516 -7.447 1.00 91.00 85 VAL A CA 1
ATOM 677 C C . VAL A 1 85 ? -0.503 -6.597 -5.931 1.00 91.00 85 VAL A C 1
ATOM 679 O O . VAL A 1 85 ? 0.535 -6.810 -5.308 1.00 91.00 85 VAL A O 1
ATOM 682 N N . VAL A 1 86 ? -1.679 -6.427 -5.327 1.00 91.81 86 VAL A N 1
ATOM 683 C CA . VAL A 1 86 ? -1.845 -6.495 -3.866 1.00 91.81 86 VAL A CA 1
ATOM 684 C C . VAL A 1 86 ? -2.472 -7.824 -3.469 1.00 91.81 86 VAL A C 1
ATOM 686 O O . VAL A 1 86 ? -3.504 -8.223 -4.002 1.00 91.81 86 VAL A O 1
ATOM 689 N N . MET A 1 87 ? -1.860 -8.510 -2.507 1.00 89.31 87 MET A N 1
ATOM 690 C CA . MET A 1 87 ? -2.306 -9.811 -2.015 1.00 89.31 87 MET A CA 1
ATOM 691 C C . MET A 1 87 ? -2.234 -9.885 -0.486 1.00 89.31 87 MET A C 1
ATOM 693 O O . MET A 1 87 ? -1.367 -9.258 0.122 1.00 89.31 87 MET A O 1
ATOM 697 N N . PRO A 1 88 ? -3.098 -10.673 0.171 1.00 89.44 88 PRO A N 1
ATOM 698 C CA . PRO A 1 88 ? -2.936 -10.968 1.589 1.00 89.44 88 PRO A CA 1
ATOM 699 C C . PRO A 1 88 ? -1.685 -11.821 1.819 1.00 89.44 88 PRO A C 1
ATOM 701 O O . PRO A 1 88 ? -1.407 -12.742 1.050 1.00 89.44 88 PRO A O 1
ATOM 704 N N . LEU A 1 89 ? -0.965 -11.573 2.919 1.00 86.31 89 LEU A N 1
ATOM 705 C CA . LEU A 1 89 ? 0.168 -12.418 3.321 1.00 86.31 89 LEU A CA 1
ATOM 706 C C . LEU A 1 89 ? -0.257 -13.885 3.507 1.00 86.31 89 LEU A C 1
ATOM 708 O O . LEU A 1 89 ? 0.448 -14.800 3.088 1.00 86.31 89 LEU A O 1
ATOM 712 N N . HIS A 1 90 ? -1.418 -14.097 4.126 1.00 75.00 90 HIS A N 1
ATOM 713 C CA . HIS A 1 90 ? -2.021 -15.410 4.311 1.00 75.00 90 HIS A CA 1
ATOM 714 C C . HIS A 1 90 ? -3.358 -15.445 3.575 1.00 75.00 90 HIS A C 1
ATOM 716 O O . HIS A 1 90 ? -4.371 -14.965 4.080 1.00 75.00 90 HIS A O 1
ATOM 722 N N . ALA A 1 91 ? -3.365 -16.029 2.379 1.00 58.56 91 ALA A N 1
ATOM 723 C CA . ALA A 1 91 ? -4.590 -16.342 1.658 1.00 58.56 91 ALA A CA 1
ATOM 724 C C . ALA A 1 91 ? -5.283 -17.544 2.326 1.00 58.56 91 ALA A C 1
ATOM 726 O O . ALA A 1 91 ? -5.188 -18.673 1.850 1.00 58.56 91 ALA A O 1
ATOM 727 N N . GLN A 1 92 ? -5.942 -17.337 3.468 1.00 48.31 92 GLN A N 1
ATOM 728 C CA . GLN A 1 92 ? -6.973 -18.280 3.891 1.00 48.31 92 GLN A CA 1
ATOM 729 C C . GLN A 1 92 ? -8.266 -17.905 3.184 1.00 48.31 92 GLN A C 1
ATOM 731 O O . GLN A 1 92 ? -8.641 -16.735 3.146 1.00 48.31 92 GLN A O 1
ATOM 736 N N . ASN A 1 93 ? -8.879 -18.915 2.564 1.00 43.34 93 ASN A N 1
ATOM 737 C CA . ASN A 1 93 ? -10.153 -18.832 1.865 1.00 43.34 93 ASN A CA 1
ATOM 738 C C . ASN A 1 93 ? -11.094 -17.881 2.605 1.00 43.34 93 ASN A C 1
ATOM 740 O O . ASN A 1 93 ? -11.333 -18.069 3.797 1.00 43.34 93 ASN A O 1
ATOM 744 N N . ALA A 1 94 ? -11.568 -16.862 1.890 1.00 47.09 94 ALA A N 1
ATOM 745 C CA . ALA A 1 94 ? -12.542 -15.891 2.354 1.00 47.09 94 ALA A CA 1
ATOM 746 C C . ALA A 1 94 ? -13.873 -16.5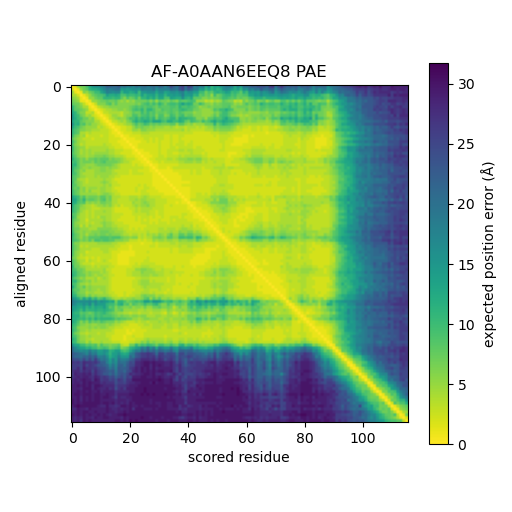94 2.662 1.00 47.09 94 ALA A C 1
ATOM 748 O O . ALA A 1 94 ? -14.816 -16.529 1.879 1.00 47.09 94 ALA A O 1
ATOM 749 N N . ASP A 1 95 ? -13.936 -17.317 3.775 1.00 46.88 95 ASP A N 1
ATOM 750 C CA . ASP A 1 95 ? -15.197 -17.694 4.380 1.00 46.88 95 ASP A CA 1
ATOM 751 C C . ASP A 1 95 ? -15.619 -16.560 5.315 1.00 46.88 95 ASP A C 1
ATOM 753 O O . ASP A 1 95 ? -14.886 -16.162 6.221 1.00 46.88 95 ASP A O 1
ATOM 757 N N . CYS A 1 96 ? -16.813 -16.052 5.026 1.00 40.22 96 CYS A N 1
ATOM 758 C CA . CYS A 1 96 ? -17.562 -15.006 5.708 1.00 40.22 96 CYS A CA 1
ATOM 759 C C . CYS A 1 96 ? -17.170 -13.540 5.401 1.00 40.22 96 CYS A C 1
ATOM 761 O O . CYS A 1 96 ? -16.212 -13.006 5.964 1.00 40.22 96 CYS A O 1
ATOM 763 N N . PRO A 1 97 ? -17.970 -12.822 4.576 1.00 48.78 97 PRO A N 1
ATOM 764 C CA . PRO A 1 97 ? -17.937 -11.362 4.585 1.00 48.78 97 PRO A CA 1
ATOM 765 C C . PRO A 1 97 ? -18.271 -10.864 6.003 1.00 48.78 97 PRO A C 1
ATOM 767 O O . PRO A 1 97 ? -19.218 -11.381 6.606 1.00 48.78 97 PRO A O 1
ATOM 770 N N . PRO A 1 98 ? -17.584 -9.843 6.557 1.00 45.53 98 PRO A N 1
ATOM 771 C CA . PRO A 1 98 ? -18.203 -9.067 7.613 1.00 45.53 98 PRO A CA 1
ATOM 772 C C . PRO A 1 98 ? -19.422 -8.423 6.963 1.00 45.53 98 PRO A C 1
ATOM 774 O O . PRO A 1 98 ? -19.305 -7.600 6.058 1.00 45.53 98 PRO A O 1
ATOM 777 N N . ASN A 1 99 ? -20.588 -8.909 7.365 1.00 47.84 99 ASN A N 1
ATOM 778 C CA . ASN A 1 99 ? -21.887 -8.321 7.126 1.00 47.84 99 ASN A CA 1
ATOM 779 C C . ASN A 1 99 ? -21.781 -6.783 7.082 1.00 47.84 99 ASN A C 1
ATOM 781 O O . ASN A 1 99 ? -21.747 -6.135 8.125 1.00 47.84 99 ASN A O 1
ATOM 785 N N . TYR A 1 100 ? -21.746 -6.197 5.880 1.00 48.03 100 TYR A N 1
ATOM 786 C CA . TYR A 1 100 ? -21.906 -4.752 5.681 1.00 48.03 100 TYR A CA 1
ATOM 787 C C . TYR A 1 100 ? -23.372 -4.329 5.859 1.00 48.03 100 TYR A C 1
ATOM 789 O O . TYR A 1 100 ? -23.769 -3.224 5.499 1.00 48.03 100 TYR A O 1
ATOM 797 N N . GLU A 1 101 ? -24.199 -5.189 6.446 1.00 48.19 101 GLU A N 1
ATOM 798 C CA . GLU A 1 101 ? -25.570 -4.895 6.810 1.00 48.19 101 GLU A CA 1
ATOM 799 C C . GLU A 1 101 ? -25.616 -4.311 8.226 1.00 48.19 101 GLU A C 1
ATOM 801 O O . GLU A 1 101 ? -26.160 -4.906 9.150 1.00 48.19 101 GLU A O 1
ATOM 806 N N . HIS A 1 102 ? -25.006 -3.136 8.415 1.00 49.22 102 HIS A N 1
ATOM 807 C CA . HIS A 1 102 ? -25.464 -2.211 9.454 1.00 49.22 102 HIS A CA 1
ATOM 808 C C . HIS A 1 102 ? -25.062 -0.751 9.187 1.00 49.22 102 HIS A C 1
ATOM 810 O O . HIS A 1 102 ? -24.423 -0.089 9.999 1.00 49.22 102 HIS A O 1
ATOM 816 N N . ALA A 1 103 ? -25.505 -0.207 8.056 1.00 46.31 103 ALA A N 1
ATOM 817 C CA . ALA A 1 103 ? -25.936 1.186 8.020 1.00 46.31 103 ALA A CA 1
ATOM 818 C C . ALA A 1 103 ? -27.406 1.183 7.604 1.00 46.31 103 ALA A C 1
ATOM 820 O O . ALA A 1 103 ? -27.760 1.285 6.431 1.00 46.31 103 ALA A O 1
ATOM 821 N N . THR A 1 104 ? -28.269 0.987 8.597 1.00 51.00 104 THR A N 1
ATOM 822 C CA . THR A 1 104 ? -29.714 1.143 8.481 1.00 51.00 104 THR A CA 1
ATOM 823 C C . THR A 1 104 ? -30.041 2.494 7.852 1.00 51.00 104 THR A C 1
ATOM 825 O O . THR A 1 104 ? -29.935 3.536 8.496 1.00 51.00 104 THR A O 1
ATOM 828 N N . ARG A 1 105 ? -30.504 2.479 6.606 1.00 45.59 105 ARG A N 1
ATOM 829 C CA . ARG A 1 105 ? -31.499 3.438 6.131 1.00 45.59 105 ARG A CA 1
ATOM 830 C C . ARG A 1 105 ? -32.593 2.639 5.449 1.00 45.59 105 ARG A C 1
ATOM 832 O O . ARG A 1 105 ? -32.722 2.640 4.230 1.00 45.59 105 ARG A O 1
ATOM 839 N N . ALA A 1 106 ? -33.394 1.966 6.274 1.00 48.34 106 ALA A N 1
ATOM 840 C CA . ALA A 1 106 ? -34.810 1.910 5.968 1.00 48.34 106 ALA A CA 1
ATOM 841 C C . ALA A 1 106 ? -35.228 3.370 5.754 1.00 48.34 106 ALA A C 1
ATOM 843 O O . ALA A 1 106 ? -35.244 4.150 6.702 1.00 48.34 106 ALA A O 1
ATOM 844 N N . VAL A 1 107 ? -35.418 3.771 4.497 1.00 56.00 107 VAL A N 1
ATOM 845 C CA . VAL A 1 107 ? -36.250 4.932 4.219 1.00 56.00 107 VAL A CA 1
ATOM 846 C C . VAL A 1 107 ? -37.647 4.485 4.610 1.00 56.00 107 VAL A C 1
ATOM 848 O O . VAL A 1 107 ? -38.296 3.691 3.929 1.00 56.00 107 VAL A O 1
ATOM 851 N N . ASP A 1 108 ? -38.022 4.903 5.809 1.00 53.72 108 ASP A N 1
ATOM 852 C CA . ASP A 1 108 ? -39.379 4.913 6.299 1.00 53.72 108 ASP A CA 1
ATOM 853 C C . ASP A 1 108 ? -40.284 5.480 5.201 1.00 53.72 108 ASP A C 1
ATOM 855 O O . ASP A 1 108 ? -40.248 6.644 4.814 1.00 53.72 108 ASP A O 1
ATOM 859 N N . THR A 1 109 ? -41.079 4.593 4.625 1.00 60.62 109 THR A N 1
ATOM 860 C CA . THR A 1 109 ? -42.301 4.978 3.941 1.00 60.62 109 THR A CA 1
ATOM 861 C C . THR A 1 109 ? -43.31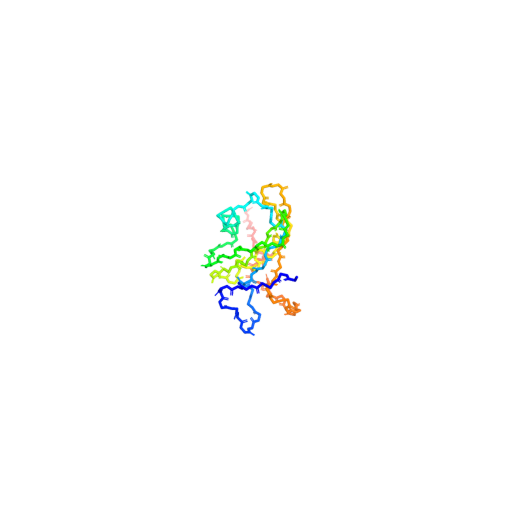0 5.212 5.050 1.00 60.62 109 THR A C 1
ATOM 863 O O . THR A 1 109 ? -43.876 4.241 5.529 1.00 60.62 109 THR A O 1
ATOM 866 N N . ASP A 1 110 ? -43.448 6.460 5.510 1.00 67.06 110 ASP A N 1
ATOM 867 C CA . ASP A 1 110 ? -44.636 7.039 6.172 1.00 67.06 110 ASP A CA 1
ATOM 868 C C . ASP A 1 110 ? -44.224 8.215 7.074 1.00 67.06 110 ASP A C 1
ATOM 870 O O . ASP A 1 110 ? -43.740 7.994 8.173 1.00 67.06 110 ASP A O 1
ATOM 874 N N . TYR A 1 111 ? -44.448 9.464 6.636 1.00 49.84 111 TYR A N 1
ATOM 875 C CA . TYR A 1 111 ? -44.990 10.514 7.516 1.00 49.84 111 TYR A CA 1
ATOM 876 C C . TYR A 1 111 ? -45.566 11.703 6.717 1.00 49.84 111 TYR A C 1
ATOM 878 O O . TYR A 1 111 ? -44.919 12.706 6.423 1.00 49.84 111 TYR A O 1
ATOM 886 N N . LYS A 1 112 ? -46.850 11.557 6.377 1.00 56.19 112 LYS A N 1
ATOM 887 C CA . LYS A 1 112 ? -47.950 12.509 6.626 1.00 56.19 112 LYS A CA 1
ATOM 888 C C . LYS A 1 112 ? -47.720 14.017 6.378 1.00 56.19 112 LYS A C 1
ATOM 890 O O . LYS A 1 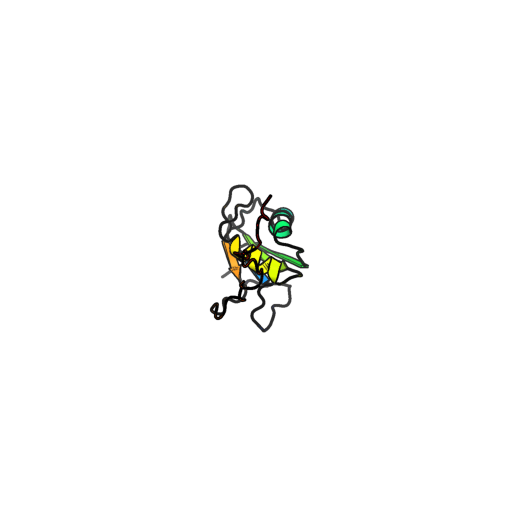112 ? -47.487 14.794 7.306 1.00 56.19 112 LYS A O 1
ATOM 895 N N . GLY A 1 113 ? -48.014 14.461 5.153 1.00 48.72 113 GLY A N 1
ATOM 896 C CA . GLY A 1 113 ? -48.455 15.836 4.879 1.00 48.72 113 GLY A CA 1
ATOM 897 C C . GLY A 1 113 ? -49.883 16.069 5.400 1.00 48.72 113 GLY A C 1
ATOM 898 O O . GLY A 1 113 ? -50.804 15.333 5.057 1.00 48.72 113 GLY A O 1
ATOM 899 N N . LYS A 1 114 ? -50.048 17.057 6.286 1.00 52.94 114 LYS A N 1
ATOM 900 C CA . LYS A 1 114 ? -51.313 17.467 6.925 1.00 52.94 114 LYS A CA 1
ATOM 901 C C . LYS A 1 114 ? -52.280 18.175 5.949 1.00 52.94 114 LYS A C 1
ATOM 903 O O . LYS A 1 114 ? -51.798 18.823 5.025 1.00 52.94 114 LYS A O 1
ATOM 908 N N . PRO A 1 115 ? -53.608 18.136 6.191 1.00 55.44 115 PRO A N 1
ATOM 909 C CA . PRO A 1 115 ? -54.587 18.925 5.443 1.00 55.44 115 PRO A CA 1
ATOM 910 C C . PRO A 1 115 ? -54.653 20.379 5.944 1.00 55.44 115 PRO A C 1
ATOM 912 O O . PRO A 1 115 ? -54.513 20.624 7.147 1.00 55.44 115 PRO A O 1
ATOM 915 N N . ALA A 1 116 ? -54.923 21.305 5.025 1.00 50.22 116 ALA A N 1
ATOM 916 C CA . ALA A 1 116 ? -55.499 22.624 5.277 1.00 50.22 116 ALA A CA 1
ATOM 917 C C . ALA A 1 116 ? -56.460 22.956 4.129 1.00 50.22 116 ALA A C 1
ATOM 919 O O . ALA A 1 116 ? -56.085 22.662 2.971 1.00 50.22 116 ALA A O 1
#

Sequence (116 aa):
MVTINWKTQLPAHPDPRYIVVEHIHNSASEQEVRDFFSFCGSIQSIEMQPQDKEYNRALVVFEQEDAGKTALLLGDAHIKNVSIVVMPLHAQNADCPPNYEHATRAVDTDYKGKPA

Foldseek 3Di:
DDDDDDPDDDDPDFALQKKKKWFAFPPDDQVLVLVVLCVLHAWPDKDWDCDDPGIIMMITGHPDSSSSVVVQVCQQPDRPNTGMGMGGPDPDPPDDDPPPPPPDDPVDPDDDDDDD

Nearest PDB structures (foldseek):
  5d77-assembly1_A  TM=9.119E-01  e=2.457E-07  Saccharomyces cerevisiae S288C
  5d78-assembly1_A  TM=8.565E-01  e=1.086E-06  Saccharomyces cerevisiae S288C
  6ez7-assembly1_A  TM=8.597E-01  e=2.358E-06  Saccharomyces cerevisiae S288C
  5wwe-assembly1_A  TM=8.618E-01  e=6.790E-05  Homo sapiens
  2n7c-assembly1_A  TM=6.729E-01  e=3.001E-04  Plasmodium falciparum 3D7

=== Feature glossary ===
Key to the feature types in this record:

— What the protein is —

Primary structure: the covalent order of the twenty standard amino acids along the backbone. Two proteins with the same sequence will (almost always) fold to the same structure; two with 30% identity often share a fold but not the details.

Database cross-references. InterPro integrates a dozen domain/family signature databases into unified entries with residue-range hits. GO terms attach function/process/location labels with evidence codes. CATH codes position the fold in a four-level structural taxonomy. Organism is the NCBI-taxonomy species name.

— Where its atoms are —

The mmCIF block holds the 3D Cartesian coordinates of each backbone atom (N, Cα, C, O) in ångströms. mmCIF is the PDB's canonical archive format — a tagged-loop text representation of the atomic model.

Six rendered views show the 3D structure from the faces of a cube — i.e. along ±x, ±y, ±z. Rendering representation is drawn randomly per protein from cartoon (secondary-structure ribbons), sticks (backbone bonds), or molecular surface; coloring is either N→C rainbow (blue at the N-terminus through red at the C-terminus) or one color per chain.

— Local backbone conformation —

DSSP 8-state secondary structure assigns each residue one of H (α-helix), G (3₁₀-helix), I (π-helix), E (extended β-strand), B (isolated β-bridge), T (hydrogen-bonded turn), S (bend), or '-' (coil). The assignment is computed from backbone hydrogen-bond geometry via the Kabsch–Sander algorithm.

P-SEA three-state annotation labels each residue as helix, strand, or coil based purely on the geometry of the Cα trace. It serves as a fallback when the full backbone (and thus DSSP) is unavailable.

The φ/ψ torsion pair specifies the backbone conformation at each residue. φ rotates about the N–Cα bond, ψ about the Cα–C bond. Steric clashes forbid most of the (φ, ψ) plane — the allowed regions (α-helix basin, β-sheet basin, left-handed helix) are the Ramachandran-allowed regions.

— Global shape and packing —

The geometric summary reports three shape descriptors. Rg (radius of gyration) measures how spread out the Cα a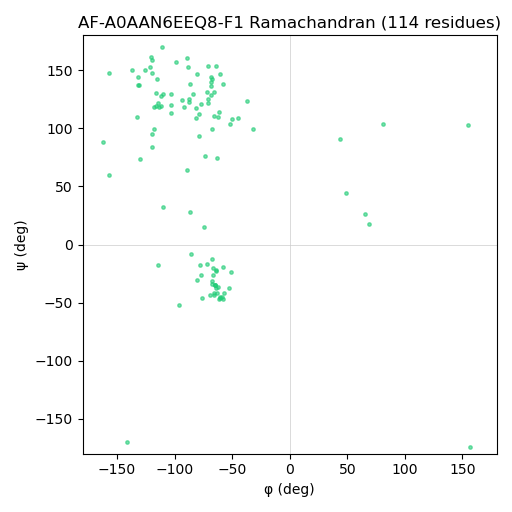toms are about their centre of mass; compact globular proteins have small Rg, elongated or unfolded ones large. Cα contacts (<8 Å, |i−j|>4) count long-range residue pairs in spatial proximity — high for tightly packed folds, near zero for rods or random coil. The bounding-box extents give the protein's footprint along x, y, z in Å.

Accessible surface area quantifies burial. A residue with SASA near zero is packed into the hydrophobic core; one with SASA >100 Å² sits on the surface. Computed here via the Shrake–Rupley numerical algorithm with a 1.4 Å probe.

Plot images: a contact map (which resi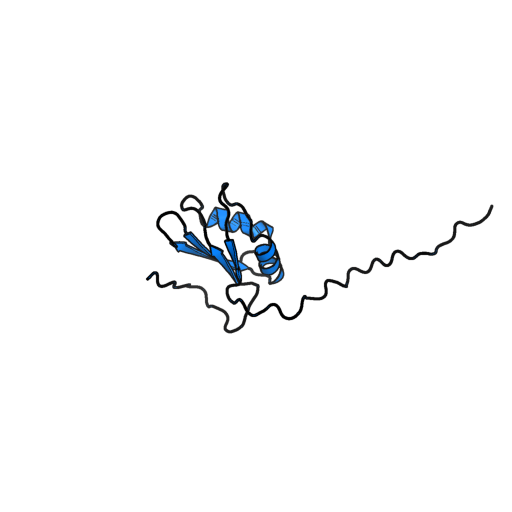dues are close in 3D, as an N×N binary image), a Ramachandran scatter (backbone torsion angles, revealing secondary-structure composition at a glance), and — for AlphaFold structures — a PAE heatmap (pairwise prediction confidence).

— Structural neighborhood —

The Foldseek 3Di string encodes local tertiary geometry as a 20-letter alphabet — one character per residue — derived from the relative positions of nearby Cα atoms. Unlike the amino-acid sequence, 3Di is a direct function of the 3D structure, so two proteins with the same fold have similar 3Di strings even at low sequence identity.

Nearest PDB neighbors are the top structural matches found by Foldseek when searching this structure against the entire Protein Data Bank. Each hit rep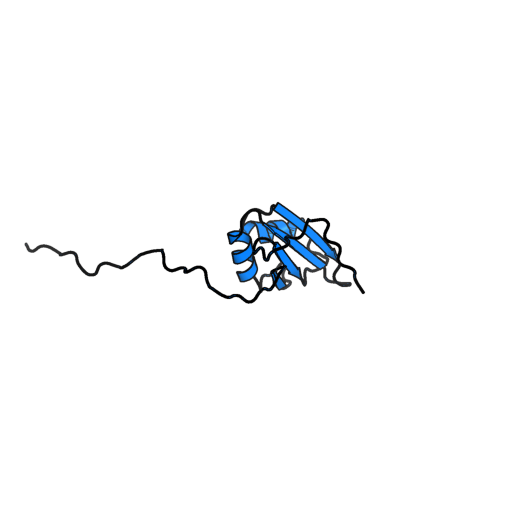orts a TM-score (0 to 1; >0.5 almost always implies the same fold) and an E-value. These are *structural* homologs — they may share no detectable sequence similarity.

— Confidence and disorder —

For AlphaFold models, the B-factor field carries pLDDT — the model's own estimate of local accuracy on a 0–100 scale. Regions with pLDDT<50 should be treated as essentially unmodeled; they often correspond to intrinsically disordered segments.

B-factor (Debye–Waller factor) reflects atomic displacement in the crystal lattice. It is an experimental observable (units Å²), not a prediction; low values mean the atom is pinned down, high values mean it moves or is heterogeneous across the crystal.

Predicted aligned error is AlphaFold's pairwise confidence. Unlike pLDDT (per-residue), PAE is per-residue-pair and captures whether two parts of the structure are correctly placed relative to each other. Units are ångströms of expected positional error.